Protein AF-A0A9P5GSH4-F1 (afdb_monomer)

Solvent-accessible surface area (backbone atoms only — not comparable to full-atom values): 6603 Å² total; per-residue (Å²): 138,75,68,74,75,56,66,85,57,97,81,66,80,64,47,83,86,34,72,63,55,45,40,22,62,53,50,43,56,14,19,56,72,66,74,47,73,62,57,51,69,81,45,46,64,62,52,39,47,74,71,67,57,74,90,86,84,86,81,92,79,89,74,45,85,28,59,77,53,87,52,67,67,49,16,53,49,0,43,52,44,33,51,49,47,75,72,43,42,64,67,63,46,50,57,43,48,74,75,35,38,81,69,78,74,88,121

Secondary structure (DSSP, 8-state):
----SS---SSS-S-TTSHHHHHHHHHHHHHHHTT--S-HHHHHHHHHHHTT--S---------SSS--SSHHHHHHHHHHHHHHHHHHHHHHHHHHHHH-SSSS--

pLDDT: mean 91.81, std 7.78, range [48.41, 98.44]

Sequence (107 aa):
MELDVRVYSDDGTLQEGGTLATWGDNFIGCSERAGRSLLTQETMHAAMEKAGFVDIQEKLYKIPLGPWPKDKVLKEAGQLQYAHWVTALEGWAMWLLTKFGAPTPWT

Structure (mmCIF, N/CA/C/O backbone):
data_AF-A0A9P5GSH4-F1
#
_entry.id   AF-A0A9P5GSH4-F1
#
loop_
_atom_site.group_PDB
_atom_site.id
_atom_site.type_symbol
_atom_site.label_atom_id
_atom_site.label_alt_id
_atom_site.label_comp_id
_atom_site.label_asym_id
_atom_site.label_entity_id
_atom_site.label_seq_id
_atom_site.pdbx_PDB_ins_code
_atom_site.Cartn_x
_atom_site.Cartn_y
_atom_site.Cartn_z
_atom_site.occupancy
_atom_site.B_iso_or_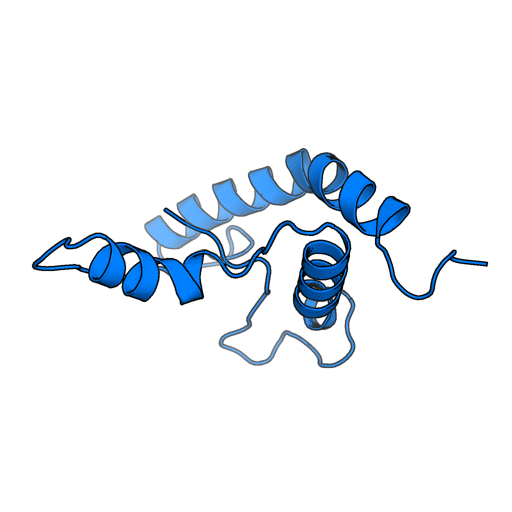equiv
_atom_site.auth_seq_id
_atom_site.auth_comp_id
_atom_site.auth_asym_id
_atom_site.auth_atom_id
_atom_site.pdbx_PDB_model_num
ATOM 1 N N . MET A 1 1 ? -2.236 -9.149 8.638 1.00 79.19 1 MET A N 1
ATOM 2 C CA . MET A 1 1 ? -2.714 -7.857 8.109 1.00 79.19 1 MET A CA 1
ATOM 3 C C . MET A 1 1 ? -1.928 -7.631 6.846 1.00 79.19 1 MET A C 1
ATOM 5 O O . MET A 1 1 ? -0.719 -7.491 6.946 1.00 79.19 1 MET A O 1
ATOM 9 N N . GLU A 1 2 ? -2.596 -7.683 5.703 1.00 92.19 2 GLU A N 1
ATOM 10 C CA . GLU A 1 2 ? -1.977 -7.403 4.409 1.00 92.19 2 GLU A CA 1
ATOM 11 C C . GLU A 1 2 ? -2.266 -5.953 4.012 1.00 92.19 2 GLU A C 1
ATOM 13 O O . GLU A 1 2 ? -3.272 -5.381 4.442 1.00 92.19 2 GLU A O 1
ATOM 18 N N . LEU A 1 3 ? -1.364 -5.351 3.238 1.00 90.94 3 LEU A N 1
ATOM 19 C CA . LEU A 1 3 ? -1.471 -3.968 2.780 1.00 90.94 3 LEU A CA 1
ATOM 20 C C . LEU A 1 3 ? -1.695 -3.933 1.271 1.00 90.94 3 LEU A C 1
ATOM 22 O O . LEU A 1 3 ? -1.118 -4.726 0.531 1.00 90.94 3 LEU A O 1
ATOM 26 N N . ASP A 1 4 ? -2.494 -2.972 0.824 1.00 94.19 4 ASP A N 1
ATOM 27 C CA . ASP A 1 4 ? -2.568 -2.604 -0.584 1.00 94.19 4 ASP A CA 1
ATOM 28 C C . ASP A 1 4 ? -1.487 -1.556 -0.883 1.00 94.19 4 ASP A C 1
ATOM 30 O O . ASP A 1 4 ? -1.339 -0.576 -0.150 1.00 94.19 4 ASP A O 1
ATOM 34 N N . VAL A 1 5 ? -0.713 -1.773 -1.947 1.00 93.56 5 VAL A N 1
ATOM 35 C CA . VAL A 1 5 ? 0.321 -0.831 -2.403 1.00 93.56 5 VAL A CA 1
ATOM 36 C C . VAL A 1 5 ? -0.281 0.383 -3.118 1.00 93.56 5 VAL A C 1
ATOM 38 O O . VAL A 1 5 ? 0.379 1.416 -3.244 1.00 93.56 5 VAL A O 1
ATOM 41 N N . ARG A 1 6 ? -1.528 0.279 -3.595 1.00 93.88 6 ARG A N 1
ATOM 42 C CA . ARG A 1 6 ? -2.250 1.377 -4.247 1.00 93.88 6 ARG A CA 1
ATOM 43 C C . ARG A 1 6 ? -2.654 2.442 -3.230 1.00 93.88 6 ARG A C 1
ATOM 45 O O . ARG A 1 6 ? -2.980 2.155 -2.079 1.00 93.88 6 ARG A O 1
ATOM 52 N N . VAL A 1 7 ? -2.657 3.691 -3.688 1.00 93.50 7 VAL A N 1
ATOM 53 C CA . VAL A 1 7 ? -3.140 4.844 -2.925 1.00 93.50 7 VAL A CA 1
ATOM 54 C C . VAL A 1 7 ? -4.501 5.242 -3.474 1.00 93.50 7 VAL A C 1
ATOM 56 O O . VAL A 1 7 ? -4.689 5.312 -4.684 1.00 93.50 7 VAL A O 1
ATOM 59 N N . TYR A 1 8 ? -5.435 5.532 -2.573 1.00 92.19 8 TYR A N 1
ATOM 60 C CA . TYR A 1 8 ? -6.789 5.957 -2.911 1.00 92.19 8 TYR A CA 1
ATOM 61 C C . TYR A 1 8 ? -7.105 7.295 -2.250 1.00 92.19 8 TYR A C 1
ATOM 63 O O . TYR A 1 8 ? -6.490 7.682 -1.254 1.00 92.19 8 TYR A O 1
ATOM 71 N N . SER A 1 9 ? -8.102 7.986 -2.792 1.00 91.56 9 SER A N 1
ATOM 72 C CA . SER A 1 9 ? -8.659 9.208 -2.223 1.00 91.56 9 SER A CA 1
ATOM 73 C C . SER A 1 9 ? -10.176 9.066 -2.141 1.00 91.56 9 SER A C 1
ATOM 75 O O . SER A 1 9 ? -10.819 8.651 -3.101 1.00 91.56 9 SER A O 1
ATOM 77 N N . ASP A 1 10 ? -10.734 9.411 -0.981 1.00 90.00 10 ASP A N 1
ATOM 78 C CA . ASP A 1 10 ? -12.184 9.430 -0.752 1.00 90.00 10 ASP A CA 1
ATOM 79 C C . ASP A 1 10 ? -12.833 10.738 -1.257 1.00 90.00 10 ASP A C 1
ATOM 81 O O . ASP A 1 10 ? -14.052 10.807 -1.398 1.00 90.00 10 ASP A O 1
ATOM 85 N N . ASP A 1 11 ? -12.034 11.782 -1.502 1.00 89.88 11 ASP A N 1
ATOM 86 C CA . ASP A 1 11 ? -12.475 13.145 -1.836 1.00 89.88 11 ASP A CA 1
ATOM 87 C C . ASP A 1 11 ? -12.048 13.615 -3.239 1.00 89.88 11 ASP A C 1
ATOM 89 O O . ASP A 1 11 ? -12.238 14.779 -3.590 1.00 89.88 11 ASP A O 1
ATOM 93 N N . GLY A 1 12 ? -11.479 12.721 -4.052 1.00 87.06 12 GLY A N 1
ATOM 94 C CA . GLY A 1 12 ? -11.047 13.013 -5.422 1.00 87.06 12 GLY A CA 1
ATOM 95 C C . GLY A 1 12 ? -9.800 13.897 -5.524 1.00 87.06 12 GLY A C 1
ATOM 96 O O . GLY A 1 12 ? -9.478 14.378 -6.607 1.00 87.06 12 GLY A O 1
ATOM 97 N N . THR A 1 13 ? -9.077 14.125 -4.425 1.00 89.31 13 THR A N 1
ATOM 98 C CA . THR A 1 13 ? -7.842 14.932 -4.427 1.00 89.31 13 THR A CA 1
ATOM 99 C C . THR A 1 13 ? -6.653 14.222 -5.078 1.00 89.31 13 THR A C 1
ATOM 101 O O . THR A 1 13 ? -5.670 14.872 -5.442 1.00 89.31 13 THR A O 1
ATOM 104 N N . LEU A 1 14 ? -6.737 12.902 -5.267 1.00 91.06 14 LEU A N 1
ATOM 105 C CA . LEU A 1 14 ? -5.750 12.132 -6.017 1.00 91.06 14 LEU A CA 1
ATOM 106 C C . LEU A 1 14 ? -5.969 12.330 -7.521 1.00 91.06 14 LEU A C 1
ATOM 108 O O . LEU A 1 14 ? -6.829 11.697 -8.126 1.00 91.06 14 LEU A O 1
ATOM 112 N N . GLN A 1 15 ? -5.187 13.228 -8.114 1.00 89.06 15 GLN A N 1
ATOM 113 C CA . GLN A 1 15 ? -5.279 13.546 -9.537 1.00 89.06 15 GLN A CA 1
ATOM 114 C C . GLN A 1 15 ? -4.819 12.377 -10.410 1.00 89.06 15 GLN A C 1
ATOM 116 O O . GLN A 1 15 ? -3.731 11.831 -10.206 1.00 89.06 15 GLN A O 1
ATOM 121 N N . GLU A 1 16 ? -5.613 12.051 -11.428 1.00 87.56 16 GLU A N 1
ATOM 122 C CA . GLU A 1 16 ? -5.242 11.073 -12.450 1.00 87.56 16 GLU A CA 1
ATOM 123 C C . GLU A 1 16 ? -3.916 11.450 -13.129 1.00 87.56 16 GLU A C 1
ATOM 125 O O . GLU A 1 16 ? -3.617 12.622 -13.359 1.00 87.56 16 GLU A O 1
ATOM 130 N N . GLY A 1 17 ? -3.085 10.447 -13.423 1.00 84.25 17 GLY A N 1
ATOM 131 C CA . GLY A 1 17 ? -1.769 10.643 -14.042 1.00 84.25 17 GLY A CA 1
ATOM 132 C C . GLY A 1 17 ? -0.682 11.205 -13.115 1.00 84.25 17 GLY A C 1
ATOM 133 O O . GLY A 1 17 ? 0.489 11.200 -13.489 1.00 84.25 17 GLY A O 1
ATOM 134 N N . GLY A 1 18 ? -1.021 11.639 -11.896 1.00 87.94 18 GLY A N 1
ATOM 135 C CA . GLY A 1 18 ? -0.033 12.029 -10.891 1.00 87.94 18 GLY A CA 1
ATOM 136 C C . GLY A 1 18 ? 0.831 10.850 -10.424 1.00 87.94 18 GLY A C 1
ATOM 137 O O . GLY A 1 18 ? 0.428 9.686 -10.497 1.00 87.94 18 GLY A O 1
ATOM 138 N N . THR A 1 19 ? 2.018 11.136 -9.879 1.00 89.12 19 THR A N 1
ATOM 139 C CA . THR A 1 19 ? 2.959 10.095 -9.419 1.00 89.12 19 THR A CA 1
ATOM 140 C C . THR A 1 19 ? 2.341 9.162 -8.378 1.00 89.12 19 THR A C 1
ATOM 142 O O . THR A 1 19 ? 2.544 7.956 -8.444 1.00 89.12 19 THR A O 1
ATOM 145 N N . LEU A 1 20 ? 1.556 9.697 -7.434 1.00 89.88 20 LEU A N 1
ATOM 146 C CA . LEU A 1 20 ? 0.868 8.876 -6.431 1.00 89.88 20 LEU A CA 1
ATOM 147 C C . LEU A 1 20 ? -0.309 8.085 -7.012 1.00 89.88 20 LEU A C 1
ATOM 149 O O . LEU A 1 20 ? -0.584 6.993 -6.530 1.00 89.88 20 LEU A O 1
ATOM 153 N N . ALA A 1 21 ? -0.980 8.601 -8.045 1.00 91.94 21 ALA A N 1
ATOM 154 C CA . ALA A 1 21 ? -2.093 7.899 -8.683 1.00 91.94 21 ALA A CA 1
ATOM 155 C C . ALA A 1 21 ? -1.604 6.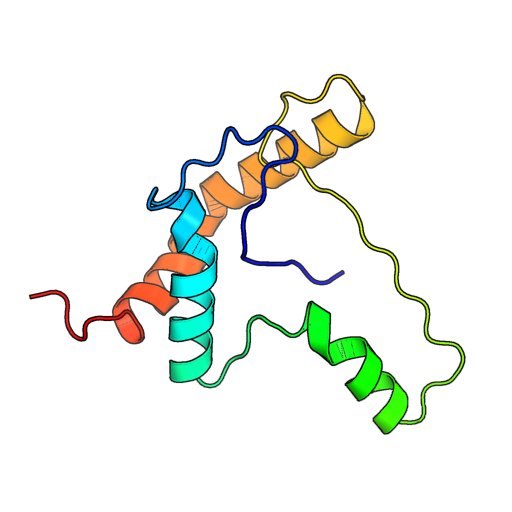692 -9.491 1.00 91.94 21 ALA A C 1
ATOM 157 O O . ALA A 1 21 ? -2.203 5.627 -9.444 1.00 91.94 21 ALA A O 1
ATOM 158 N N . THR A 1 22 ? -0.468 6.841 -10.177 1.00 91.69 22 THR A N 1
ATOM 159 C CA . THR A 1 22 ? 0.162 5.769 -10.968 1.00 91.69 22 THR A CA 1
ATOM 160 C C . THR A 1 22 ? 1.064 4.851 -10.134 1.00 91.69 22 THR A C 1
ATOM 162 O O . THR A 1 22 ? 1.542 3.829 -10.626 1.00 91.69 22 THR A O 1
ATOM 165 N N . TRP A 1 23 ? 1.311 5.196 -8.865 1.00 92.00 23 TRP A N 1
ATOM 166 C CA . TRP A 1 23 ? 2.220 4.477 -7.970 1.00 92.00 23 TRP A CA 1
ATOM 167 C C . TRP A 1 23 ? 1.888 2.988 -7.877 1.00 92.00 23 TRP A C 1
ATOM 169 O O . TRP A 1 23 ? 2.750 2.144 -8.111 1.00 92.00 23 TRP A O 1
ATOM 179 N N . GLY A 1 24 ? 0.635 2.664 -7.560 1.00 93.62 24 GLY A N 1
ATOM 180 C CA . GLY A 1 24 ? 0.223 1.282 -7.340 1.00 93.62 24 GLY A CA 1
ATOM 181 C C . GL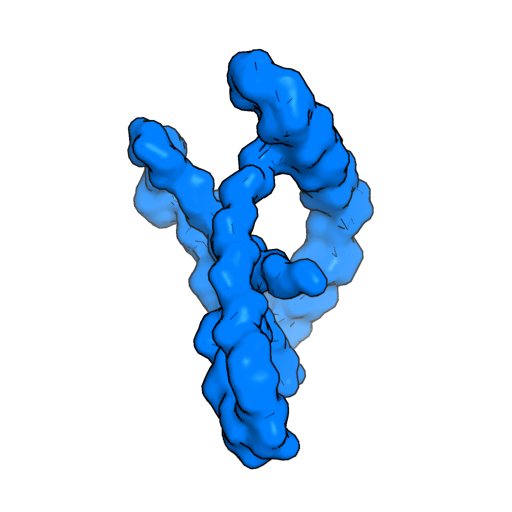Y A 1 24 ? 0.393 0.416 -8.586 1.00 93.62 24 GLY A C 1
ATOM 182 O O . GLY A 1 24 ? 1.011 -0.642 -8.502 1.00 93.62 24 GLY A O 1
ATOM 183 N N . ASP A 1 25 ? -0.058 0.899 -9.743 1.00 92.94 25 ASP A N 1
ATOM 184 C CA . ASP A 1 25 ? 0.046 0.177 -11.018 1.00 92.94 25 ASP A CA 1
ATOM 185 C C . ASP A 1 25 ? 1.507 -0.078 -11.407 1.00 92.94 25 ASP A C 1
ATOM 187 O O . ASP A 1 25 ? 1.875 -1.185 -11.814 1.00 92.94 25 ASP A O 1
ATOM 191 N N . ASN A 1 26 ? 2.374 0.919 -11.198 1.00 92.19 26 ASN A N 1
ATOM 192 C CA . ASN A 1 26 ? 3.808 0.777 -11.425 1.00 92.19 26 ASN A CA 1
ATOM 193 C C . ASN A 1 26 ? 4.405 -0.325 -10.540 1.00 92.19 26 ASN A C 1
ATOM 195 O O . ASN A 1 26 ? 5.144 -1.184 -11.031 1.00 92.19 26 ASN A O 1
ATOM 199 N N . PHE A 1 27 ? 4.073 -0.331 -9.247 1.00 94.00 27 PHE A N 1
ATOM 200 C CA . PHE A 1 27 ? 4.565 -1.334 -8.302 1.00 94.00 27 PHE A CA 1
ATOM 201 C C . PHE A 1 27 ? 4.027 -2.727 -8.593 1.00 94.00 27 PHE A C 1
ATOM 203 O O . PHE A 1 27 ? 4.808 -3.677 -8.570 1.00 94.00 27 PHE A O 1
ATOM 210 N N . ILE A 1 28 ? 2.741 -2.853 -8.919 1.00 95.38 28 ILE A N 1
ATOM 211 C CA . ILE A 1 28 ? 2.122 -4.124 -9.303 1.00 95.38 28 ILE A CA 1
ATOM 212 C C . ILE A 1 28 ? 2.848 -4.693 -10.521 1.00 95.38 28 ILE A C 1
ATOM 214 O O . ILE A 1 28 ? 3.359 -5.812 -10.445 1.00 95.38 28 ILE A O 1
ATOM 218 N N . GLY A 1 29 ? 3.029 -3.899 -11.580 1.00 94.00 29 GLY A N 1
ATOM 219 C CA . GLY A 1 29 ? 3.749 -4.345 -12.771 1.00 94.00 29 GLY A CA 1
ATOM 220 C C . GLY A 1 29 ? 5.198 -4.757 -12.476 1.00 94.00 29 GLY A C 1
ATOM 221 O O . GLY A 1 29 ? 5.688 -5.747 -13.022 1.00 94.00 29 GLY A O 1
ATOM 222 N N . CYS A 1 30 ? 5.902 -4.041 -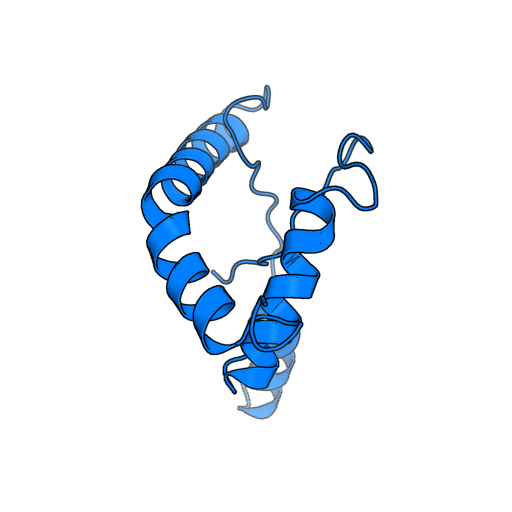11.592 1.00 94.31 30 CYS A N 1
ATOM 223 C CA . CYS A 1 30 ? 7.246 -4.453 -11.173 1.00 94.31 30 CYS A CA 1
ATOM 224 C C . CYS A 1 30 ? 7.222 -5.764 -10.376 1.00 94.31 30 CYS A C 1
ATOM 226 O O . CYS A 1 30 ? 8.093 -6.612 -10.555 1.00 94.31 30 CYS A O 1
ATOM 228 N N . SER A 1 31 ? 6.226 -5.935 -9.509 1.00 94.56 31 SER A N 1
ATOM 229 C CA . SER A 1 31 ? 6.052 -7.113 -8.661 1.00 94.56 31 SER A CA 1
ATOM 230 C C . SER A 1 31 ? 5.785 -8.385 -9.473 1.00 94.56 31 SER A C 1
ATOM 232 O O . SER A 1 31 ? 6.364 -9.437 -9.195 1.00 94.56 31 SER A O 1
ATOM 234 N N . GLU A 1 32 ? 5.009 -8.268 -10.553 1.00 94.25 32 GLU A N 1
ATOM 235 C CA . GLU A 1 32 ? 4.759 -9.348 -11.509 1.00 94.25 32 GLU A CA 1
ATOM 236 C C . GLU A 1 32 ? 6.043 -9.756 -12.232 1.00 94.25 32 GLU A C 1
ATOM 238 O O . GLU A 1 32 ? 6.390 -10.938 -12.260 1.00 94.25 32 GLU A O 1
ATOM 243 N N . ARG A 1 33 ? 6.811 -8.780 -12.737 1.00 93.19 33 ARG A N 1
ATOM 244 C CA . ARG A 1 33 ? 8.121 -9.034 -13.365 1.00 93.19 33 ARG A CA 1
ATOM 245 C C . ARG A 1 33 ? 9.133 -9.637 -12.391 1.00 93.19 33 ARG A C 1
ATOM 247 O O . ARG A 1 33 ? 9.977 -10.429 -12.801 1.00 93.19 33 ARG A O 1
ATOM 254 N N . ALA A 1 34 ? 9.037 -9.295 -11.108 1.00 93.50 34 ALA A N 1
ATOM 255 C CA . ALA A 1 34 ? 9.858 -9.869 -10.047 1.00 93.50 34 ALA A CA 1
ATOM 256 C C . ALA A 1 34 ? 9.410 -11.278 -9.610 1.00 93.50 34 ALA A C 1
ATOM 258 O O . ALA A 1 34 ? 10.105 -11.907 -8.808 1.00 93.50 34 ALA A O 1
ATOM 259 N N . GLY A 1 35 ? 8.257 -11.769 -10.085 1.00 94.75 35 GLY A N 1
ATOM 260 C CA . GLY A 1 35 ? 7.662 -13.034 -9.647 1.00 94.75 35 GLY A CA 1
ATOM 261 C C . GLY A 1 35 ? 7.189 -13.017 -8.188 1.00 94.75 35 GLY A C 1
ATOM 262 O O . GLY A 1 35 ? 7.158 -14.060 -7.536 1.00 94.75 35 GLY A O 1
ATOM 263 N N . ARG A 1 36 ? 6.871 -11.837 -7.642 1.00 92.62 36 ARG A N 1
ATOM 264 C CA . ARG A 1 36 ? 6.482 -11.622 -6.239 1.00 92.62 36 ARG A CA 1
ATOM 265 C C . ARG A 1 36 ? 5.253 -10.724 -6.182 1.00 92.62 36 ARG A C 1
ATOM 267 O O . ARG A 1 36 ? 5.402 -9.516 -6.084 1.00 92.62 36 ARG A O 1
ATOM 274 N N . SER A 1 37 ? 4.058 -11.306 -6.249 1.00 94.00 37 SER A N 1
ATOM 275 C CA . SER A 1 37 ? 2.801 -10.544 -6.286 1.00 94.00 37 SER A CA 1
ATOM 276 C C . SER A 1 37 ? 2.617 -9.636 -5.063 1.00 94.00 37 SER A C 1
ATOM 278 O O . SER A 1 37 ? 2.791 -10.078 -3.928 1.00 94.00 37 SER A O 1
ATOM 280 N N . LEU A 1 38 ? 2.208 -8.387 -5.304 1.00 95.44 38 LEU A N 1
ATOM 281 C CA . LEU A 1 38 ? 1.721 -7.453 -4.278 1.00 95.44 38 LEU A CA 1
ATOM 282 C C . LEU A 1 38 ? 0.186 -7.477 -4.123 1.00 95.44 38 LEU A C 1
ATOM 284 O O . LEU A 1 38 ? -0.372 -6.663 -3.397 1.00 95.44 38 LEU A O 1
ATOM 288 N N . LEU A 1 39 ? -0.500 -8.423 -4.774 1.00 95.75 39 LEU A N 1
ATOM 289 C CA . LEU A 1 39 ? -1.958 -8.602 -4.717 1.00 95.75 39 LEU A CA 1
ATOM 290 C C . LEU A 1 39 ? -2.375 -9.729 -3.758 1.00 95.75 39 LEU A C 1
ATOM 292 O O . LEU A 1 39 ? -3.461 -10.297 -3.873 1.00 95.75 39 LEU A O 1
ATOM 296 N N . THR A 1 40 ? -1.516 -10.087 -2.799 1.00 95.00 40 THR A N 1
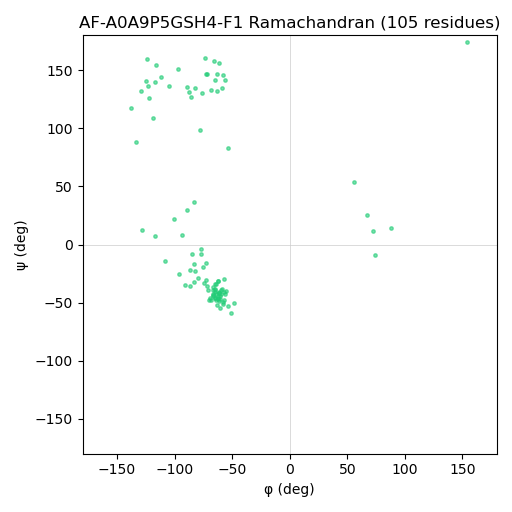ATOM 297 C CA . THR A 1 40 ? -1.816 -11.136 -1.811 1.00 95.00 40 THR A CA 1
ATOM 298 C C . THR A 1 40 ? -3.110 -10.838 -1.061 1.00 95.00 40 THR A C 1
ATOM 300 O O . THR A 1 40 ? -3.922 -11.738 -0.887 1.00 95.00 40 THR A O 1
ATOM 303 N N . GLN A 1 41 ? -3.353 -9.574 -0.702 1.00 94.44 41 GLN A N 1
ATOM 304 C CA . GLN A 1 41 ? -4.587 -9.160 -0.028 1.00 94.44 41 GLN A CA 1
ATOM 305 C C . GLN A 1 41 ? -5.868 -9.516 -0.809 1.00 94.44 41 GLN A C 1
ATOM 307 O O . GLN A 1 41 ? -6.871 -9.826 -0.182 1.00 94.44 41 GLN A O 1
ATOM 312 N N . GLU A 1 42 ? -5.819 -9.570 -2.147 1.00 94.81 42 GLU A N 1
ATOM 313 C CA . GLU A 1 42 ? -6.981 -9.915 -2.988 1.00 94.81 42 GLU A CA 1
ATOM 314 C C . GLU A 1 42 ? -7.130 -11.427 -3.194 1.00 94.81 42 GLU A C 1
ATOM 316 O O . GLU A 1 42 ? -8.195 -11.921 -3.555 1.00 94.81 42 GLU A O 1
ATOM 321 N N . THR A 1 43 ? -6.042 -12.177 -3.012 1.00 95.38 43 THR A N 1
ATOM 322 C CA . THR A 1 43 ? -5.967 -13.607 -3.354 1.00 95.38 43 THR A CA 1
ATOM 323 C C . THR A 1 43 ? -5.940 -14.518 -2.130 1.00 95.38 43 THR A C 1
ATOM 325 O O . THR A 1 43 ? -6.165 -15.725 -2.255 1.00 95.38 43 THR A O 1
ATOM 328 N N . MET A 1 44 ? -5.697 -13.959 -0.941 1.00 95.50 44 MET A N 1
ATOM 329 C CA . MET A 1 44 ? -5.542 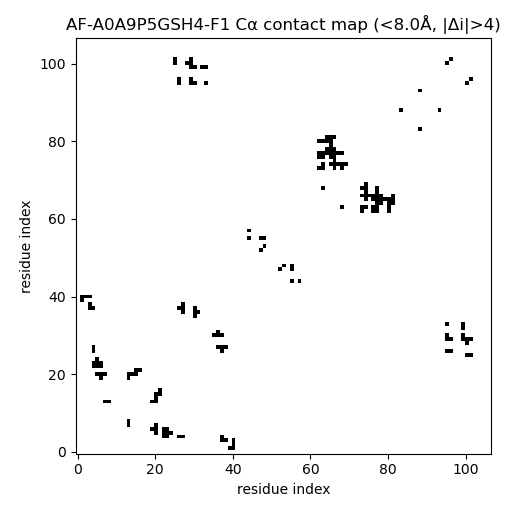-14.706 0.303 1.00 95.50 44 MET A CA 1
ATOM 330 C C . MET A 1 44 ? -6.805 -15.489 0.672 1.00 95.50 44 MET A C 1
ATOM 332 O O . MET A 1 44 ? -6.668 -16.656 1.033 1.00 95.50 44 MET A O 1
ATOM 336 N N . HIS A 1 45 ? -8.007 -14.916 0.512 1.00 96.12 45 HIS A N 1
ATOM 337 C CA . HIS A 1 45 ? -9.269 -15.623 0.770 1.00 96.12 45 HIS A CA 1
ATOM 338 C C . HIS A 1 45 ? -9.328 -16.967 0.043 1.00 96.12 45 HIS A C 1
ATOM 340 O O . HIS A 1 45 ? -9.404 -18.032 0.653 1.00 96.12 45 HIS A O 1
ATOM 346 N N . ALA A 1 46 ? -9.219 -16.913 -1.287 1.00 96.62 46 ALA A N 1
ATOM 347 C CA . ALA A 1 46 ? -9.326 -18.075 -2.154 1.00 96.62 46 ALA A CA 1
ATOM 348 C C . ALA A 1 46 ? -8.195 -19.080 -1.891 1.00 96.62 46 ALA A C 1
ATOM 350 O O . ALA A 1 46 ? -8.395 -20.294 -1.975 1.00 96.62 46 ALA A O 1
ATOM 351 N N . ALA A 1 47 ? -6.999 -18.594 -1.542 1.00 96.44 47 ALA A N 1
ATOM 352 C CA . ALA A 1 47 ? -5.893 -19.452 -1.137 1.00 96.44 47 ALA A CA 1
ATOM 353 C C . ALA A 1 47 ? -6.198 -20.202 0.173 1.00 96.44 47 ALA A C 1
ATOM 355 O O . ALA A 1 47 ? -5.906 -21.396 0.268 1.00 96.44 47 ALA A O 1
ATOM 356 N N . MET A 1 48 ? -6.814 -19.536 1.155 1.00 97.50 48 MET A N 1
ATOM 357 C CA . MET A 1 48 ? -7.243 -20.152 2.413 1.00 97.50 48 MET A CA 1
ATOM 358 C C . MET A 1 48 ? -8.370 -21.168 2.182 1.00 97.50 48 MET A C 1
ATOM 360 O O . MET A 1 48 ? -8.280 -22.294 2.670 1.00 97.50 48 MET A O 1
ATOM 364 N N . GLU A 1 49 ? -9.374 -20.841 1.367 1.00 98.00 49 GLU A N 1
ATOM 365 C CA . GLU A 1 49 ? -10.440 -21.786 0.998 1.00 98.00 49 GLU A CA 1
ATOM 366 C C . GLU A 1 49 ? -9.865 -23.050 0.352 1.00 98.00 49 GLU A C 1
ATOM 368 O O . GLU A 1 49 ? -10.172 -24.171 0.757 1.00 98.00 49 GLU A O 1
ATOM 373 N N . LYS A 1 50 ? -8.961 -22.881 -0.620 1.00 98.19 50 LYS A N 1
ATOM 374 C CA . LYS A 1 50 ? -8.314 -23.997 -1.321 1.00 98.19 50 LYS A CA 1
ATOM 375 C C . LYS A 1 50 ? -7.477 -24.875 -0.389 1.00 98.19 50 LYS A C 1
ATOM 377 O O . LYS A 1 50 ? -7.345 -26.073 -0.634 1.00 98.19 50 LYS A O 1
ATOM 382 N N . ALA A 1 51 ? -6.903 -24.293 0.659 1.00 98.19 51 ALA A N 1
ATOM 383 C CA . ALA A 1 51 ? -6.158 -25.024 1.677 1.00 98.19 51 ALA A CA 1
ATOM 384 C C . ALA A 1 51 ? -7.065 -25.762 2.685 1.00 98.19 51 ALA A C 1
ATOM 386 O O . ALA A 1 51 ? -6.554 -26.500 3.525 1.00 98.19 51 ALA A O 1
ATOM 387 N N . GLY A 1 52 ? -8.391 -25.608 2.589 1.00 98.44 52 GLY A N 1
ATOM 388 C CA . GLY A 1 52 ? -9.366 -26.287 3.442 1.00 98.44 52 GLY A CA 1
ATOM 389 C C . GLY A 1 52 ? -9.692 -25.544 4.736 1.00 98.44 52 GLY A C 1
ATOM 390 O O . GLY A 1 52 ? -10.281 -26.141 5.638 1.00 98.44 52 GLY A O 1
ATOM 391 N N . PHE A 1 53 ? -9.319 -24.263 4.851 1.00 98.06 53 PHE A N 1
ATOM 392 C CA . PHE A 1 53 ? -9.810 -23.433 5.947 1.00 98.06 53 PHE A CA 1
ATOM 393 C C . PHE A 1 53 ? -11.324 -23.247 5.813 1.00 98.06 53 PHE A C 1
ATOM 395 O O . PHE A 1 53 ? -11.859 -23.095 4.716 1.00 98.06 53 PHE A O 1
ATOM 402 N N . VAL A 1 54 ? -12.006 -23.259 6.953 1.00 96.88 54 VAL A N 1
ATOM 403 C CA . VAL A 1 54 ? -13.447 -23.021 7.067 1.00 96.88 54 VAL A CA 1
ATOM 404 C C . VAL A 1 54 ? -13.679 -21.756 7.889 1.00 96.88 54 VAL A C 1
ATOM 406 O O . VAL A 1 54 ? -12.831 -21.409 8.709 1.00 96.88 54 VAL A O 1
ATOM 409 N N . ASP A 1 55 ? -14.817 -21.090 7.670 1.00 96.81 55 ASP A N 1
ATOM 410 C CA . ASP A 1 55 ? -15.202 -19.846 8.364 1.00 96.81 55 ASP A CA 1
ATOM 411 C C . ASP A 1 55 ? -14.158 -18.716 8.231 1.00 96.81 55 ASP A C 1
ATOM 413 O O . ASP A 1 55 ? -13.657 -18.158 9.207 1.00 96.81 55 ASP A O 1
ATOM 417 N N . ILE A 1 56 ? -13.782 -18.400 6.989 1.00 97.12 56 ILE A N 1
ATOM 418 C CA . ILE A 1 56 ? -12.824 -17.329 6.692 1.00 97.12 56 ILE A CA 1
ATOM 419 C C . ILE A 1 56 ? -13.526 -15.976 6.841 1.00 97.12 56 ILE A C 1
ATOM 421 O O . ILE A 1 56 ? -14.608 -15.758 6.299 1.00 97.12 56 ILE A O 1
ATOM 425 N N . GLN A 1 57 ? -12.899 -15.064 7.584 1.00 96.19 57 GLN A N 1
ATOM 426 C CA . GLN A 1 57 ? -13.430 -13.736 7.877 1.00 96.19 57 GLN A CA 1
ATOM 427 C C . GLN A 1 57 ? -12.447 -12.669 7.405 1.00 96.19 57 GLN A C 1
ATOM 429 O O . GLN A 1 57 ? -11.285 -12.655 7.817 1.00 96.19 57 GLN A O 1
ATOM 434 N N . GLU A 1 58 ? -12.932 -11.736 6.592 1.00 94.44 58 GLU A N 1
ATOM 435 C CA . GLU A 1 58 ? -12.143 -10.613 6.098 1.00 94.44 58 GLU A CA 1
ATOM 436 C C . GLU A 1 58 ? -12.707 -9.291 6.590 1.00 94.44 58 GLU A C 1
ATOM 438 O O . GLU A 1 58 ? -13.917 -9.068 6.638 1.00 94.44 58 GLU A O 1
ATOM 443 N N . LYS A 1 59 ? -11.805 -8.384 6.963 1.00 95.12 59 LYS A N 1
ATOM 444 C CA . LYS A 1 59 ? -12.182 -7.042 7.378 1.00 95.12 59 LYS A CA 1
ATOM 445 C C . LYS A 1 59 ? -11.230 -6.024 6.785 1.00 95.12 59 LYS A C 1
ATOM 447 O O . LYS A 1 59 ? -10.041 -6.011 7.099 1.00 95.12 59 LYS A O 1
ATOM 452 N N . LEU A 1 60 ? -11.795 -5.152 5.961 1.00 93.69 60 LEU A N 1
ATOM 453 C CA . LEU A 1 60 ? -11.078 -4.052 5.343 1.00 93.69 60 LEU A CA 1
ATOM 454 C C . LEU A 1 60 ? -10.987 -2.868 6.309 1.00 93.69 60 LEU A C 1
ATOM 456 O O . LEU A 1 60 ? -11.975 -2.476 6.936 1.00 93.69 60 LEU A O 1
ATOM 460 N N . TYR A 1 61 ? -9.798 -2.282 6.402 1.00 93.19 61 TYR A N 1
ATOM 461 C CA . TYR A 1 61 ? -9.533 -1.096 7.208 1.00 93.19 61 TYR A CA 1
ATOM 462 C C . TYR A 1 61 ? -8.952 0.009 6.332 1.00 93.19 61 TYR A C 1
ATOM 464 O O . TYR A 1 61 ? -8.057 -0.235 5.527 1.00 93.19 61 TYR A O 1
ATOM 472 N N . LYS A 1 62 ? -9.434 1.241 6.521 1.00 92.12 62 LYS A N 1
ATOM 473 C CA . LYS A 1 62 ? -8.839 2.427 5.900 1.00 92.12 62 LYS A CA 1
ATOM 474 C C . LYS A 1 62 ? -7.696 2.939 6.769 1.00 92.12 62 LYS A C 1
ATOM 476 O O . LYS A 1 62 ? -7.900 3.205 7.953 1.00 92.12 62 LYS A O 1
ATOM 481 N N . ILE A 1 63 ? -6.522 3.115 6.169 1.00 94.38 63 ILE A N 1
ATOM 482 C CA . ILE A 1 63 ? -5.347 3.693 6.827 1.00 94.38 63 ILE A CA 1
ATOM 483 C C . ILE A 1 63 ? -4.956 4.968 6.069 1.00 94.38 63 ILE A C 1
ATOM 485 O O . ILE A 1 63 ? -4.490 4.882 4.933 1.00 94.38 63 ILE A O 1
ATOM 489 N N . PRO A 1 64 ? -5.161 6.156 6.659 1.00 95.19 64 PRO A N 1
ATOM 490 C CA . PRO A 1 64 ? -4.782 7.426 6.048 1.00 95.19 64 PRO A CA 1
ATOM 491 C C . PRO A 1 64 ? -3.270 7.519 5.845 1.00 95.19 64 PRO A C 1
ATOM 493 O O . PRO A 1 64 ? -2.500 7.058 6.683 1.00 95.19 64 PRO A O 1
ATOM 496 N N . LEU A 1 65 ? -2.826 8.186 4.782 1.00 93.12 65 LEU A N 1
ATOM 497 C CA . LEU A 1 65 ? -1.401 8.419 4.517 1.00 93.12 65 LEU A CA 1
ATOM 498 C C . LEU A 1 65 ? -0.856 9.643 5.295 1.00 93.12 65 LEU A C 1
ATOM 500 O O . LEU A 1 65 ? -0.056 10.418 4.782 1.00 93.12 65 LEU A O 1
ATOM 504 N N . GLY A 1 66 ? -1.324 9.859 6.530 1.00 94.69 66 GLY A N 1
ATOM 505 C CA . GLY A 1 66 ? -0.893 10.964 7.392 1.00 94.69 66 GLY A CA 1
ATOM 506 C C . GLY A 1 66 ? -1.911 11.429 8.439 1.00 94.69 66 GLY A C 1
ATOM 507 O O . GLY A 1 66 ? -3.044 10.949 8.483 1.00 94.69 66 GLY A O 1
ATOM 508 N N . PRO A 1 67 ? -1.512 12.364 9.323 1.00 95.44 67 PRO A N 1
ATOM 509 C CA . PRO A 1 67 ? -2.235 12.698 10.555 1.00 95.44 67 PRO A CA 1
ATOM 510 C C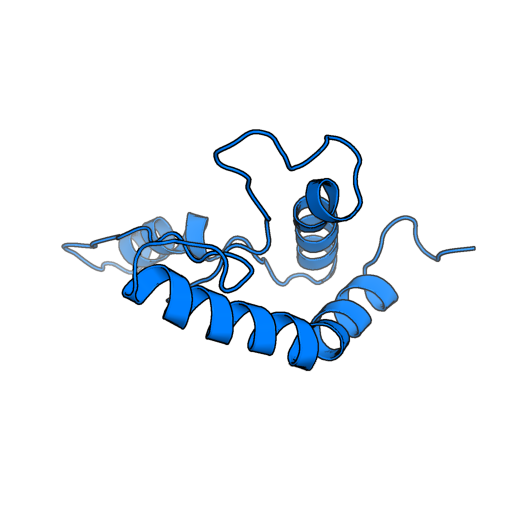 . PRO A 1 67 ? -3.305 13.799 10.383 1.00 95.44 67 PRO A C 1
ATOM 512 O O . PRO A 1 67 ? -3.563 14.573 11.308 1.00 95.44 67 PRO A O 1
ATOM 515 N N . TRP A 1 68 ? -3.915 13.913 9.201 1.00 94.38 68 TRP A N 1
ATOM 516 C CA . TRP A 1 68 ? -4.987 14.881 8.916 1.00 94.38 68 TRP A CA 1
ATOM 517 C C . TRP A 1 68 ? -6.413 14.489 9.352 1.00 94.38 68 TRP A C 1
ATOM 519 O O . TRP A 1 68 ? -7.224 15.408 9.511 1.00 94.38 68 TRP A O 1
ATOM 529 N N . PRO A 1 69 ? -6.788 13.205 9.542 1.00 94.88 69 PRO A N 1
ATOM 530 C CA . PRO A 1 69 ? -8.137 12.871 9.990 1.00 94.88 69 PRO A CA 1
ATOM 531 C C . PRO A 1 69 ? -8.490 13.536 11.326 1.00 94.88 69 PRO A C 1
ATOM 533 O O . PRO A 1 69 ? -7.648 13.683 12.213 1.00 94.88 69 PRO A O 1
ATOM 536 N N . LYS A 1 70 ? -9.767 13.906 11.486 1.00 95.44 70 LYS A N 1
ATOM 537 C CA . LYS A 1 70 ? -10.297 14.416 12.763 1.00 95.44 70 LYS A CA 1
ATOM 538 C C . LYS A 1 70 ? -10.489 13.307 13.796 1.00 95.44 70 LYS A C 1
ATOM 540 O O . LYS A 1 70 ? -10.347 13.564 14.988 1.00 95.44 70 LYS A O 1
ATOM 545 N N . ASP A 1 71 ? -10.836 12.105 13.338 1.00 97.12 71 ASP A N 1
ATOM 546 C CA . ASP A 1 71 ? -10.972 10.939 14.206 1.00 97.12 71 ASP A CA 1
ATOM 547 C C . ASP A 1 71 ? -9.623 10.595 14.851 1.00 97.12 71 ASP A C 1
ATOM 549 O O . ASP A 1 71 ? -8.595 10.541 14.174 1.00 97.12 71 ASP A O 1
ATOM 553 N N . LYS A 1 72 ? -9.631 10.375 16.169 1.00 97.06 72 LYS A N 1
ATOM 554 C CA . LYS A 1 72 ? -8.404 10.189 16.950 1.00 97.06 72 LYS A CA 1
ATOM 555 C C . LYS A 1 72 ? -7.646 8.927 16.533 1.00 97.06 72 LYS A C 1
ATOM 557 O O . LYS A 1 72 ? -6.427 8.978 16.396 1.00 97.06 72 LYS A O 1
ATOM 562 N N . VAL A 1 73 ? -8.358 7.825 16.303 1.00 96.50 73 VAL A N 1
ATOM 563 C CA . VAL A 1 73 ? -7.747 6.538 15.946 1.00 96.50 73 VAL A CA 1
ATOM 564 C C . VAL A 1 73 ? -7.148 6.618 14.547 1.00 96.50 73 VAL A C 1
ATOM 566 O O . VAL A 1 73 ? -5.996 6.239 14.346 1.00 96.50 73 VAL A O 1
ATOM 569 N N . LEU A 1 74 ? -7.884 7.179 13.585 1.00 96.44 74 LEU A N 1
ATOM 570 C CA . LEU A 1 74 ? -7.388 7.370 12.222 1.00 96.44 74 LEU A CA 1
ATOM 571 C C . LEU A 1 74 ? -6.213 8.347 12.159 1.00 96.44 74 LEU A C 1
ATOM 573 O O . LEU A 1 74 ? -5.306 8.157 11.351 1.00 96.44 74 LEU A O 1
ATOM 577 N N . LYS A 1 75 ? -6.197 9.372 13.015 1.00 97.00 75 LYS A N 1
ATOM 578 C CA . LYS A 1 75 ? -5.077 10.310 13.118 1.00 97.00 75 LYS A CA 1
ATOM 579 C C . LYS A 1 75 ? -3.804 9.632 13.617 1.00 97.00 75 LYS A C 1
ATOM 581 O O . LYS A 1 75 ? -2.739 9.847 13.041 1.00 97.00 75 LYS A O 1
ATOM 586 N N . GLU A 1 76 ? -3.911 8.814 14.661 1.00 97.19 76 GLU A N 1
ATOM 587 C CA . GLU A 1 76 ? -2.787 8.037 15.197 1.00 97.19 76 GLU A CA 1
ATOM 588 C C . GLU A 1 76 ? -2.295 6.998 14.178 1.00 97.19 76 GLU A C 1
ATOM 590 O O . GLU A 1 76 ? -1.098 6.935 13.893 1.00 97.19 76 GLU A O 1
ATOM 595 N N . ALA A 1 77 ? -3.209 6.253 13.548 1.00 96.75 77 ALA A N 1
ATOM 596 C CA . ALA A 1 77 ? -2.873 5.307 12.484 1.00 96.75 77 ALA A CA 1
ATOM 597 C C . ALA A 1 77 ? -2.187 6.001 11.296 1.00 96.75 77 ALA A C 1
ATOM 599 O O . ALA A 1 77 ? -1.180 5.513 10.788 1.00 96.75 77 ALA A O 1
ATOM 600 N N . GLY A 1 78 ? -2.686 7.172 10.894 1.00 96.75 78 GLY A N 1
ATOM 601 C CA . GLY A 1 78 ? -2.101 7.958 9.816 1.00 96.75 78 GLY A CA 1
ATOM 602 C C . GLY A 1 78 ? -0.718 8.514 10.150 1.00 96.75 78 GLY A C 1
ATOM 603 O O . GLY A 1 78 ? 0.159 8.523 9.290 1.00 96.75 78 GLY A O 1
ATOM 604 N N . GLN A 1 79 ? -0.473 8.911 11.402 1.00 97.38 79 GLN A N 1
ATOM 605 C CA . GLN A 1 79 ? 0.862 9.307 11.861 1.00 97.38 79 GLN A CA 1
A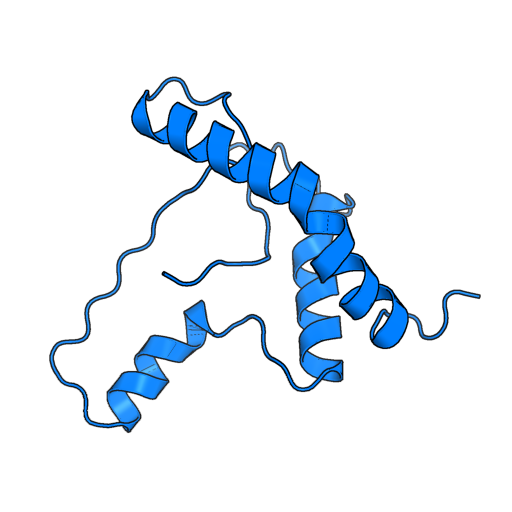TOM 606 C C . GLN A 1 79 ? 1.870 8.156 11.723 1.00 97.38 79 GLN A C 1
ATOM 608 O O . GLN A 1 79 ? 2.989 8.367 11.252 1.00 97.38 79 GLN A O 1
ATOM 613 N N . LEU A 1 80 ? 1.471 6.944 12.121 1.00 96.00 80 LEU A N 1
ATOM 614 C CA . LEU A 1 80 ? 2.309 5.750 12.009 1.00 96.00 80 LEU A CA 1
ATOM 615 C C . LEU A 1 80 ? 2.555 5.377 10.544 1.00 96.00 80 LEU A C 1
ATOM 617 O O . LEU A 1 80 ? 3.695 5.108 10.169 1.00 96.00 80 LEU A O 1
ATOM 621 N N . GLN A 1 81 ? 1.517 5.422 9.707 1.00 95.31 81 GLN A N 1
ATOM 622 C CA . GLN A 1 81 ? 1.643 5.117 8.283 1.00 95.31 81 GLN A CA 1
ATOM 623 C C . GLN A 1 81 ? 2.533 6.128 7.556 1.00 95.31 81 GLN A C 1
ATOM 625 O O . GLN A 1 81 ? 3.357 5.745 6.731 1.00 95.31 81 GLN A O 1
ATOM 630 N N . TYR A 1 82 ? 2.430 7.413 7.895 1.00 95.69 82 TYR A N 1
ATOM 631 C CA . TYR A 1 82 ? 3.313 8.436 7.343 1.00 95.69 82 TYR A CA 1
ATOM 632 C C . TYR A 1 82 ? 4.778 8.194 7.720 1.00 95.69 82 TYR A C 1
ATOM 634 O O . TYR A 1 82 ? 5.648 8.243 6.853 1.00 95.69 82 TYR A O 1
ATOM 642 N N . ALA A 1 83 ? 5.056 7.863 8.985 1.00 95.81 83 ALA A N 1
ATOM 643 C CA . ALA A 1 83 ? 6.406 7.498 9.413 1.00 95.81 83 ALA A CA 1
ATOM 644 C C . ALA A 1 83 ? 6.920 6.249 8.675 1.00 95.81 83 ALA A C 1
ATOM 646 O O . ALA A 1 83 ? 8.062 6.234 8.217 1.00 95.81 83 ALA A O 1
ATOM 647 N N . HIS A 1 84 ? 6.067 5.233 8.496 1.00 93.44 84 HIS A N 1
ATOM 648 C CA . HIS A 1 84 ? 6.398 4.039 7.719 1.00 93.44 84 HIS A CA 1
ATOM 649 C C . HIS A 1 84 ? 6.787 4.386 6.280 1.00 93.44 84 HIS A C 1
ATOM 651 O O . HIS A 1 84 ? 7.846 3.960 5.829 1.00 93.44 84 HIS A O 1
ATOM 657 N N . TRP A 1 85 ? 5.985 5.190 5.577 1.00 93.06 85 TRP A N 1
ATOM 658 C CA . TRP A 1 85 ? 6.314 5.616 4.218 1.00 93.06 85 TRP A CA 1
ATOM 659 C C . TRP A 1 85 ? 7.625 6.398 4.198 1.00 93.06 85 TRP A C 1
ATOM 661 O O . TRP A 1 85 ? 8.561 5.988 3.529 1.00 93.06 85 TRP A O 1
ATOM 671 N N . VAL A 1 86 ? 7.765 7.460 4.987 1.00 93.12 86 VAL A N 1
ATOM 672 C CA . VAL A 1 86 ? 8.970 8.306 4.940 1.00 93.12 86 VAL A CA 1
ATOM 673 C C . VAL A 1 86 ? 10.255 7.525 5.242 1.00 93.12 86 VAL A C 1
ATOM 675 O O . VAL A 1 86 ? 11.276 7.776 4.611 1.00 93.12 86 VAL A O 1
ATOM 678 N N . THR A 1 87 ? 10.228 6.576 6.183 1.00 93.44 87 THR A N 1
ATOM 679 C CA . THR A 1 87 ? 11.430 5.819 6.572 1.00 93.44 87 THR A CA 1
ATOM 680 C C . THR A 1 87 ? 11.681 4.584 5.709 1.00 93.44 87 THR A C 1
ATOM 682 O O . THR A 1 87 ? 12.835 4.244 5.465 1.00 93.44 87 THR A O 1
ATOM 685 N N . ALA A 1 88 ? 10.637 3.882 5.260 1.00 90.62 88 ALA A N 1
ATOM 686 C CA . ALA A 1 88 ? 10.799 2.608 4.563 1.00 90.62 88 ALA A CA 1
ATOM 687 C C . ALA A 1 88 ? 10.780 2.736 3.037 1.00 90.62 88 ALA A C 1
ATOM 689 O O . ALA A 1 88 ? 11.350 1.863 2.384 1.00 90.62 88 ALA A O 1
ATOM 690 N N . LEU A 1 89 ? 10.138 3.776 2.477 1.00 90.38 89 LEU A N 1
ATOM 691 C CA . LEU A 1 89 ? 9.855 3.899 1.039 1.00 90.38 89 LEU A CA 1
ATOM 692 C C . LEU A 1 89 ? 11.083 3.628 0.186 1.00 90.38 89 LEU A C 1
ATOM 694 O O . LEU A 1 89 ? 11.021 2.785 -0.698 1.00 90.38 89 LEU A O 1
ATOM 698 N N . GLU A 1 90 ? 12.208 4.271 0.492 1.00 90.56 90 GLU A N 1
ATOM 699 C CA . GLU A 1 90 ? 13.450 4.082 -0.256 1.00 90.56 90 GLU A CA 1
ATOM 700 C C . GLU A 1 90 ? 13.877 2.607 -0.303 1.00 90.56 90 GLU A C 1
ATOM 702 O O . GLU A 1 90 ? 14.221 2.098 -1.366 1.00 90.56 90 GLU A O 1
ATOM 707 N N . GLY A 1 91 ? 13.778 1.880 0.811 1.00 87.88 91 GLY A N 1
ATOM 708 C CA . GLY A 1 91 ? 14.222 0.491 0.900 1.00 87.88 91 GLY A CA 1
ATOM 709 C C . GLY A 1 91 ? 13.457 -0.454 -0.028 1.00 87.88 91 GLY A C 1
ATOM 710 O O . GLY A 1 91 ? 14.069 -1.192 -0.804 1.00 87.88 91 GLY A O 1
ATOM 711 N N . TRP A 1 92 ? 12.123 -0.441 0.026 1.00 86.19 92 TRP A N 1
ATOM 712 C CA . TRP A 1 92 ? 11.311 -1.349 -0.793 1.00 86.19 92 TRP A CA 1
ATOM 713 C C . TRP A 1 92 ? 11.080 -0.824 -2.215 1.00 86.19 92 TRP A C 1
ATOM 715 O O . TRP A 1 92 ? 11.045 -1.621 -3.155 1.00 86.19 92 TRP A O 1
ATOM 725 N N . ALA A 1 93 ? 10.998 0.497 -2.404 1.00 90.88 93 ALA A N 1
ATOM 726 C CA . ALA A 1 93 ? 10.822 1.100 -3.721 1.00 90.88 93 ALA A CA 1
ATOM 727 C C . ALA A 1 93 ? 12.066 0.966 -4.597 1.00 90.88 93 ALA A C 1
ATOM 729 O O . ALA A 1 93 ? 11.951 0.549 -5.750 1.00 90.88 93 ALA A O 1
ATOM 730 N N . MET A 1 94 ? 13.256 1.286 -4.070 1.00 91.75 94 MET A N 1
ATOM 731 C CA . MET A 1 94 ? 14.470 1.346 -4.889 1.00 91.75 94 MET A CA 1
ATOM 732 C C . MET A 1 94 ? 14.802 -0.004 -5.502 1.00 91.75 94 MET A C 1
ATOM 734 O O . MET A 1 94 ? 15.078 -0.082 -6.697 1.00 91.75 94 MET A O 1
ATOM 738 N N . TRP A 1 95 ? 14.746 -1.084 -4.723 1.00 90.19 95 TRP A N 1
ATOM 739 C CA . TRP A 1 95 ? 15.026 -2.411 -5.261 1.00 90.19 95 TRP A CA 1
ATOM 740 C C . TRP A 1 95 ? 14.032 -2.795 -6.362 1.00 90.19 95 TRP A C 1
ATOM 742 O O . TRP A 1 95 ? 14.447 -3.206 -7.447 1.00 90.19 95 TRP A O 1
ATOM 752 N N . LEU A 1 96 ? 12.733 -2.618 -6.112 1.00 91.00 96 LEU A N 1
ATOM 753 C CA . LEU A 1 96 ? 11.697 -3.062 -7.037 1.00 91.00 96 LEU A CA 1
ATOM 754 C C . LEU A 1 96 ? 11.705 -2.239 -8.338 1.00 91.00 96 LEU A C 1
ATOM 756 O O . LEU A 1 96 ? 11.746 -2.810 -9.427 1.00 91.00 96 LEU A O 1
ATOM 760 N N . LEU A 1 97 ? 11.751 -0.908 -8.232 1.00 90.06 97 LEU A N 1
ATOM 761 C CA . LEU A 1 97 ? 11.710 0.003 -9.380 1.00 90.06 97 LEU A CA 1
ATOM 762 C C . LEU A 1 97 ? 13.001 -0.013 -10.210 1.00 90.06 97 LEU A C 1
ATOM 764 O O . LEU A 1 97 ? 12.941 0.103 -11.432 1.00 90.06 97 LEU A O 1
ATOM 768 N N . THR A 1 98 ? 14.178 -0.172 -9.596 1.00 91.19 98 THR A N 1
ATOM 769 C CA . THR A 1 98 ? 15.445 -0.162 -10.359 1.00 91.19 98 THR A CA 1
ATOM 770 C C . THR A 1 98 ? 15.735 -1.489 -11.052 1.00 91.19 98 THR A C 1
ATOM 772 O O . THR A 1 98 ? 16.395 -1.505 -12.088 1.00 91.19 98 THR A O 1
ATOM 775 N N . LYS A 1 99 ? 15.262 -2.613 -10.498 1.00 90.31 99 LYS A N 1
ATOM 776 C CA . LYS A 1 99 ? 15.483 -3.948 -11.074 1.00 90.31 99 LYS A CA 1
ATOM 777 C C . LYS A 1 99 ? 14.380 -4.370 -12.030 1.00 90.31 99 LYS A C 1
ATOM 779 O O . LYS A 1 99 ? 14.666 -5.045 -13.014 1.00 90.31 99 LYS A O 1
ATOM 784 N N . PHE A 1 100 ? 13.145 -3.974 -11.738 1.00 92.19 100 PHE A N 1
ATOM 785 C CA . PHE A 1 100 ? 11.967 -4.424 -12.465 1.00 92.19 100 PHE A CA 1
ATOM 786 C C . PHE A 1 100 ? 11.093 -3.263 -12.940 1.00 92.19 100 PHE A C 1
ATOM 788 O O . PHE A 1 100 ? 9.973 -3.521 -13.351 1.00 92.19 100 PHE A O 1
ATOM 795 N N . GLY A 1 101 ? 11.551 -2.009 -12.910 1.00 89.06 101 GLY A N 1
ATOM 796 C CA . GLY A 1 101 ? 10.820 -0.857 -13.458 1.00 89.06 101 GLY A CA 1
ATOM 797 C C . GLY A 1 101 ? 10.560 -0.958 -14.960 1.00 89.06 101 GLY A C 1
ATOM 798 O O . GLY A 1 101 ? 11.274 -1.658 -15.676 1.00 89.06 101 GLY A O 1
ATOM 799 N N . ALA A 1 102 ? 9.533 -0.253 -15.432 1.00 83.44 102 ALA A N 1
ATOM 800 C CA . ALA A 1 102 ? 9.245 -0.086 -16.852 1.00 83.44 102 ALA A CA 1
ATOM 801 C C . ALA A 1 102 ? 9.165 1.414 -17.188 1.00 83.44 102 ALA A C 1
ATOM 803 O O . ALA A 1 102 ? 8.591 2.158 -16.390 1.00 83.44 102 ALA A O 1
ATOM 804 N N . PRO A 1 103 ? 9.684 1.851 -18.352 1.00 76.62 103 PRO A N 1
ATOM 805 C CA . PRO A 1 103 ? 10.390 1.060 -19.373 1.00 76.62 103 PRO A CA 1
ATOM 806 C C . PRO A 1 103 ? 11.816 0.622 -18.953 1.00 76.62 103 PRO A C 1
ATOM 808 O O . PRO A 1 103 ? 12.502 1.319 -18.211 1.00 76.62 103 PRO A O 1
ATOM 811 N N . THR A 1 104 ? 12.261 -0.561 -19.40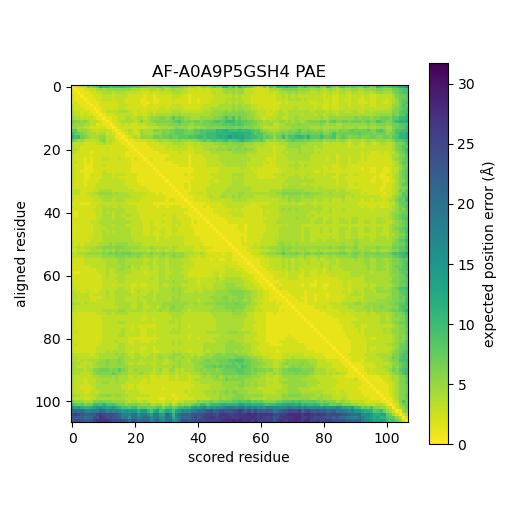6 1.00 69.75 104 THR A N 1
ATOM 812 C CA . THR A 1 104 ? 13.603 -1.124 -19.136 1.00 69.75 104 THR A CA 1
ATOM 813 C C . THR A 1 104 ? 14.651 -0.696 -20.173 1.00 69.75 104 THR A C 1
ATOM 815 O O . THR A 1 104 ? 14.406 -0.916 -21.361 1.00 69.75 104 THR A O 1
ATOM 818 N N . PRO A 1 105 ? 15.868 -0.293 -19.761 1.00 58.75 105 PRO A N 1
ATOM 819 C CA . PRO A 1 105 ? 16.154 0.507 -18.575 1.00 58.75 105 PRO A CA 1
ATOM 820 C C . PRO A 1 105 ? 15.732 1.958 -18.834 1.00 58.75 105 PRO A C 1
ATOM 822 O O . PRO A 1 105 ? 15.607 2.368 -19.984 1.00 58.75 105 PRO A O 1
ATOM 825 N N . TRP A 1 106 ? 15.540 2.722 -17.763 1.00 54.69 106 TRP A N 1
ATOM 826 C CA . TRP A 1 106 ? 15.443 4.179 -17.784 1.00 54.69 106 TRP A CA 1
ATOM 827 C C . TRP A 1 106 ? 16.685 4.768 -18.488 1.00 54.69 106 TRP A C 1
ATOM 829 O O . TRP A 1 106 ? 17.681 5.067 -17.832 1.00 54.69 106 TRP A O 1
ATOM 839 N N . THR A 1 107 ? 16.681 4.821 -19.821 1.00 48.41 107 THR A N 1
ATOM 840 C CA . THR A 1 107 ? 17.595 5.647 -20.616 1.00 48.41 107 THR A CA 1
ATOM 841 C C . THR A 1 107 ? 17.105 7.076 -20.593 1.00 48.41 107 THR A C 1
ATOM 843 O O . THR A 1 107 ? 15.889 7.250 -20.843 1.00 48.41 107 THR A O 1
#

Mean predicted aligned error: 4.2 Å

Organism: Penicillium crustosum (NCBI:txid36656)

InterPro domains:
  IPR029063 S-adenosyl-L-methionine-dependent methyltransferase superfamily [SSF53335] (24-100)

Foldseek 3Di:
DADQQQDDDPVCPPDPPDCNRCRRVQLQQLCVVVVHGSCCVVCVVVVCVVVVDPPDDDDDDDAACAQPDPDPVNNVSNPVNVVCCVPCVCVVVVVSCCVRGPPPPPD

Radius of gyration: 16.19 Å; Cα contacts (8 Å, |Δi|>4): 95; chains: 1; bounding box: 33×41×38 Å